Protein AF-A0A087SI44-F1 (afdb_monomer)

InterPro domains:
  IPR024145 Histone deacetylase complex subunit SAP30/SAP30-like [PTHR13286] (13-136)
  IPR025718 Histone deacetylase complex subunit SAP30, Sin3 binding domain [PF13867] (80-133)
  IPR038291 SAP30, C-terminal domain superfamily [G3DSA:6.10.160.20] (57-138)

Solvent-accessible surface area (backbone atoms only — not comparable to full-atom values): 10135 Å² total; per-residue (Å²): 140,82,87,77,88,85,90,80,82,86,87,75,88,82,88,82,82,88,79,84,86,79,90,79,89,82,85,84,88,82,82,86,82,88,85,79,92,75,90,76,83,80,85,81,82,75,86,79,79,86,80,88,79,85,87,79,84,86,75,81,78,77,77,75,77,73,78,69,71,78,69,78,86,77,87,69,61,83,80,53,54,63,65,58,52,50,49,50,38,67,76,67,63,58,79,94,68,59,98,84,61,53,65,67,61,48,42,53,55,50,50,56,52,57,72,70,56,83,77,64,65,67,64,50,52,52,55,48,51,56,51,56,58,55,57,76,76,109

Sequence (138 aa):
MPGSDASNEDVLALLPKHTDFSEEEEEEEAAPSQAASHYSHLPQHQPRVPLPLPHTEGASPQRRSSSRTAAIPRINLNKLDINALRRYRTLHGLPGIGPHTSKDQLVVAVAEHLSAQTMDEMAVLEKFRERAKRYKAL

Radius of gyration: 37.44 Å; Cα contacts (8 Å, |Δi|>4): 22; chains: 1; bounding box: 56×114×76 Å

Foldseek 3Di:
DYDDDDDDDDDDDDDDDDDDDDDDDDDDDDDDDDDDDDDDDDDDDDDDDDDDDDDDDDDDPPPPPPPCPVPDDDDDCLPDDQVVLVVVCVVVVQPDADPPHDSVRSSVSVVVCVVPDDDDPVVVVVVVVVVVVVVVVD

pLDDT: mean 71.11, std 20.58, range [32.72, 97.56]

Secondary structure (DSSP, 8-state):
------------------------------------------------PPPPPP----------------PPPPP-GGGS-HHHHHHHHHHHT-TT--TT--HHHHHHHHHHHHHH----HHHHHHHHHHHHHHHTT-

Structure (mmCIF, N/CA/C/O backbone):
data_AF-A0A087SI44-F1
#
_entry.id   AF-A0A087SI44-F1
#
loop_
_atom_site.group_PDB
_atom_site.id
_atom_site.type_symbol
_atom_site.label_atom_id
_atom_site.label_alt_id
_atom_site.label_comp_id
_atom_site.label_asym_id
_atom_site.label_entity_id
_atom_site.label_seq_id
_atom_site.pdbx_PDB_ins_code
_atom_site.Cartn_x
_atom_site.Cartn_y
_atom_site.Cartn_z
_atom_site.occupancy
_atom_site.B_iso_or_equiv
_atom_site.auth_seq_id
_atom_site.auth_comp_id
_atom_site.auth_asym_id
_atom_site.auth_atom_id
_atom_site.pdbx_PDB_model_num
ATOM 1 N N . MET A 1 1 ? -15.228 -64.974 18.852 1.00 32.72 1 MET A N 1
ATOM 2 C CA . MET A 1 1 ? -14.374 -65.954 19.559 1.00 32.72 1 MET A CA 1
ATOM 3 C C . MET A 1 1 ? -13.066 -66.055 18.781 1.00 32.72 1 MET A C 1
ATOM 5 O O . MET A 1 1 ? -13.150 -65.999 17.563 1.00 32.72 1 MET A O 1
ATOM 9 N N . PRO A 1 2 ? -11.904 -66.210 19.425 1.00 50.53 2 PRO A N 1
ATOM 10 C CA . PRO A 1 2 ? -11.188 -65.180 20.194 1.00 50.53 2 PRO A CA 1
ATOM 11 C C . PRO A 1 2 ? -9.669 -65.185 19.871 1.00 50.53 2 PRO A C 1
ATOM 13 O O . PRO A 1 2 ? -9.211 -66.008 19.086 1.00 50.53 2 PRO A O 1
ATOM 16 N N . GLY A 1 3 ? -8.897 -64.332 20.550 1.00 41.44 3 GLY A N 1
ATOM 17 C CA . GLY A 1 3 ? -7.459 -64.544 20.788 1.00 41.44 3 GLY A CA 1
ATOM 18 C C . GLY A 1 3 ? -6.536 -63.829 19.799 1.00 41.44 3 GLY A C 1
ATOM 19 O O . GLY A 1 3 ? -6.821 -63.785 18.609 1.00 41.44 3 GLY A O 1
ATOM 20 N N . SER A 1 4 ? -5.424 -63.221 20.195 1.00 55.34 4 SER A N 1
ATOM 21 C CA . SER A 1 4 ? -4.688 -63.173 21.472 1.00 55.34 4 SER A CA 1
ATOM 22 C C . SER A 1 4 ? -3.768 -61.942 21.342 1.00 55.34 4 SER A C 1
ATOM 24 O O . SER A 1 4 ? -3.308 -61.661 20.239 1.00 55.34 4 SER A O 1
ATOM 26 N N . ASP A 1 5 ? -3.645 -61.029 22.302 1.00 46.72 5 ASP A N 1
ATOM 27 C CA . ASP A 1 5 ? -2.987 -61.149 23.614 1.00 46.72 5 ASP A CA 1
ATOM 28 C C . ASP A 1 5 ? -1.524 -61.644 23.553 1.00 46.72 5 ASP A C 1
ATOM 30 O O . ASP A 1 5 ? -1.197 -62.551 22.790 1.00 46.72 5 ASP A O 1
ATOM 34 N N . ALA A 1 6 ? -0.715 -61.056 24.437 1.00 50.59 6 ALA A N 1
ATOM 35 C CA . ALA A 1 6 ? 0.720 -61.160 24.703 1.00 50.59 6 ALA A CA 1
ATOM 36 C C . ALA A 1 6 ? 1.610 -60.185 23.899 1.00 50.59 6 ALA A C 1
ATOM 38 O O . ALA A 1 6 ? 1.818 -60.350 22.702 1.00 50.59 6 ALA A O 1
ATOM 39 N N . SER A 1 7 ? 2.036 -59.050 24.464 1.00 50.88 7 SER A N 1
ATOM 40 C CA . SER A 1 7 ? 2.995 -58.852 25.579 1.00 50.88 7 SER A CA 1
ATOM 41 C C . SER A 1 7 ? 4.453 -58.782 25.116 1.00 50.88 7 SER A C 1
ATOM 43 O O . SER A 1 7 ? 5.040 -59.777 24.706 1.00 50.88 7 SER A O 1
ATOM 45 N N . ASN A 1 8 ? 5.011 -57.576 25.225 1.00 45.09 8 ASN A N 1
ATOM 46 C CA . ASN A 1 8 ? 6.319 -57.257 25.811 1.00 45.09 8 ASN A CA 1
ATOM 47 C C . ASN A 1 8 ? 6.333 -55.719 25.929 1.00 45.09 8 ASN A C 1
ATOM 49 O O . ASN A 1 8 ? 6.369 -55.030 24.914 1.00 45.09 8 ASN A O 1
ATOM 53 N N . GLU A 1 9 ? 5.985 -55.118 27.067 1.00 46.78 9 GLU A N 1
ATOM 54 C CA . GLU A 1 9 ? 6.741 -55.064 28.332 1.00 46.78 9 GLU A CA 1
ATOM 55 C C . GLU A 1 9 ? 8.197 -54.617 28.115 1.00 46.78 9 GLU A C 1
ATOM 57 O O . GLU A 1 9 ? 8.996 -55.291 27.468 1.00 46.78 9 GLU A O 1
ATOM 62 N N . ASP A 1 10 ? 8.491 -53.472 28.729 1.00 42.31 10 ASP A N 1
ATOM 63 C CA . ASP A 1 10 ? 9.792 -53.061 29.242 1.00 42.31 10 ASP A CA 1
ATOM 64 C C . ASP A 1 10 ? 10.899 -52.593 28.286 1.00 42.31 10 ASP A C 1
ATOM 66 O O . ASP A 1 10 ? 11.817 -53.323 27.919 1.00 42.31 10 ASP A O 1
ATOM 70 N N . VAL A 1 11 ? 10.940 -51.268 28.088 1.00 51.06 11 VAL A N 1
ATOM 71 C CA . VAL A 1 11 ? 12.136 -50.534 28.532 1.00 51.06 11 VAL A CA 1
ATOM 72 C C . VAL A 1 11 ? 11.697 -49.356 29.402 1.00 51.06 11 VAL A C 1
ATOM 74 O O . VAL A 1 11 ? 11.299 -48.292 28.927 1.00 51.06 11 VAL A O 1
ATOM 77 N N . LEU A 1 12 ? 11.704 -49.623 30.703 1.00 45.38 12 LEU A N 1
ATOM 78 C CA . LEU A 1 12 ? 11.509 -48.702 31.809 1.00 45.38 12 LEU A CA 1
ATOM 79 C C . LEU A 1 12 ? 12.438 -47.469 31.761 1.00 45.38 12 LEU A C 1
ATOM 81 O O . LEU A 1 12 ? 13.627 -47.589 31.473 1.00 45.38 12 LEU A O 1
ATOM 85 N N . ALA A 1 13 ? 11.887 -46.358 32.270 1.00 48.06 13 ALA A N 1
ATOM 86 C CA . ALA A 1 13 ? 12.563 -45.326 33.072 1.00 48.06 13 ALA A CA 1
ATOM 87 C C . ALA A 1 13 ? 13.494 -44.345 32.309 1.00 48.06 13 ALA A C 1
ATOM 89 O O . ALA A 1 13 ? 14.213 -44.707 31.397 1.00 48.06 13 ALA A O 1
ATOM 90 N N . LEU A 1 14 ? 13.560 -43.043 32.579 1.00 44.66 14 LEU A N 1
ATOM 91 C CA . LEU A 1 14 ? 13.236 -42.239 33.748 1.00 44.66 14 LEU A CA 1
ATOM 92 C C . LEU A 1 14 ? 12.790 -40.843 33.275 1.00 44.66 14 LEU A C 1
ATOM 94 O O . LEU A 1 14 ? 13.504 -40.173 32.533 1.00 44.66 14 LEU A O 1
ATOM 98 N N . LEU A 1 15 ? 11.673 -40.365 33.812 1.00 49.94 15 LEU A N 1
ATOM 99 C CA . LEU A 1 15 ? 11.454 -38.943 34.080 1.00 49.94 15 LEU A CA 1
ATOM 100 C C . LEU A 1 15 ? 11.828 -38.727 35.553 1.00 49.94 15 LEU A C 1
ATOM 102 O O . LEU A 1 15 ? 11.372 -39.496 36.404 1.00 49.94 15 LEU A O 1
ATOM 106 N N . PRO A 1 16 ? 12.634 -37.709 35.878 1.00 52.88 16 PRO A N 1
ATOM 107 C CA . PRO A 1 16 ? 12.151 -36.705 36.827 1.00 52.88 16 PRO A CA 1
ATOM 108 C C . PRO A 1 16 ? 12.528 -35.280 36.381 1.00 52.88 16 PRO A C 1
ATOM 110 O O . PRO A 1 16 ? 13.615 -35.045 35.875 1.00 52.88 16 PRO A O 1
ATOM 113 N N . LYS A 1 17 ? 11.576 -34.347 36.330 1.00 45.47 17 LYS A N 1
ATOM 114 C CA . LYS A 1 17 ? 11.003 -33.537 37.428 1.00 45.47 17 LYS A CA 1
ATOM 115 C C . LYS A 1 17 ? 11.801 -32.251 37.684 1.00 45.47 17 LYS A C 1
ATOM 117 O O . LYS A 1 17 ? 12.957 -32.306 38.059 1.00 45.47 17 LYS A O 1
ATOM 122 N N . HIS A 1 18 ? 11.080 -31.143 37.497 1.00 50.47 18 HIS A N 1
ATOM 123 C CA . HIS A 1 18 ? 11.103 -29.890 38.257 1.00 50.47 18 HIS A CA 1
ATOM 124 C C . HIS A 1 18 ? 12.441 -29.345 38.770 1.00 50.47 18 HIS A C 1
ATOM 126 O O . HIS A 1 18 ? 13.025 -29.886 39.699 1.00 50.47 18 HIS A O 1
ATOM 132 N N . THR A 1 19 ? 12.765 -28.151 38.283 1.00 46.47 19 THR A N 1
ATOM 133 C CA . THR A 1 19 ? 13.479 -27.090 39.011 1.00 46.47 19 THR A CA 1
ATOM 134 C C . THR A 1 19 ? 12.843 -25.786 38.509 1.00 46.47 19 THR A C 1
ATOM 136 O O . THR A 1 19 ? 13.056 -25.402 37.362 1.00 46.47 19 THR A O 1
ATOM 139 N N . ASP A 1 20 ? 11.793 -25.247 39.126 1.00 40.81 20 ASP A N 1
ATOM 140 C CA . ASP A 1 20 ? 11.837 -24.444 40.356 1.00 40.81 20 ASP A CA 1
ATOM 141 C C . ASP A 1 20 ? 13.197 -23.778 40.595 1.00 40.81 20 ASP A C 1
ATOM 143 O O . ASP A 1 20 ? 14.194 -24.450 40.849 1.00 40.81 20 ASP A O 1
ATOM 147 N N . PHE A 1 21 ? 13.230 -22.459 40.439 1.00 36.44 21 PHE A N 1
ATOM 148 C CA . PHE A 1 21 ? 14.357 -21.613 40.809 1.00 36.44 21 PHE A CA 1
ATOM 149 C C . PHE A 1 21 ? 13.781 -20.548 41.741 1.00 36.44 21 PHE A C 1
ATOM 151 O O . PHE A 1 21 ? 13.336 -19.489 41.295 1.00 36.44 21 PHE A O 1
ATOM 158 N N . SER A 1 22 ? 13.695 -20.922 43.017 1.00 42.28 22 SER A N 1
ATOM 159 C CA . SER A 1 22 ? 13.425 -20.033 44.144 1.00 42.28 22 SER A CA 1
ATOM 160 C C . SER A 1 22 ? 14.689 -19.266 44.528 1.00 42.28 22 SER A C 1
ATOM 162 O O . SER A 1 22 ? 15.799 -19.790 44.449 1.00 42.28 22 SER A O 1
ATOM 164 N N . GLU A 1 23 ? 14.464 -18.015 44.923 1.00 48.16 23 GLU A N 1
ATOM 165 C CA . GLU A 1 23 ? 15.390 -17.091 45.580 1.00 48.16 23 GLU A CA 1
ATOM 166 C C . GLU A 1 23 ? 15.976 -17.692 46.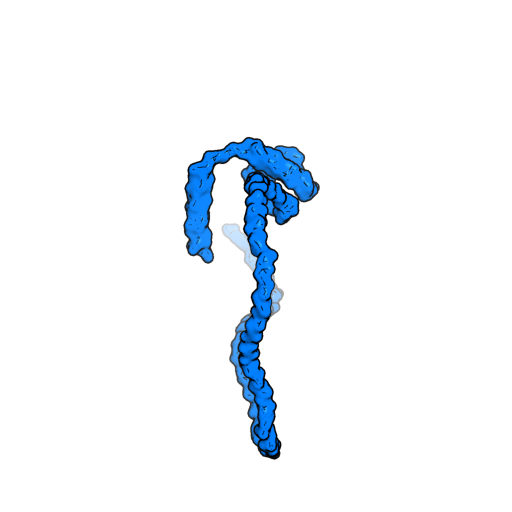854 1.00 48.16 23 GLU A C 1
ATOM 168 O O . GLU A 1 23 ? 15.200 -18.186 47.666 1.00 48.16 23 GLU A O 1
ATOM 173 N N . GLU A 1 24 ? 17.285 -17.538 47.073 1.00 49.72 24 GLU A N 1
ATOM 174 C CA . GLU A 1 24 ? 17.882 -17.548 48.414 1.00 49.72 24 GLU A CA 1
ATOM 175 C C . GLU A 1 24 ? 18.999 -16.489 48.475 1.00 49.72 24 GLU A C 1
ATOM 177 O O . GLU A 1 24 ? 19.955 -16.500 47.695 1.00 49.72 24 GLU A O 1
ATOM 182 N N . GLU A 1 25 ? 18.783 -15.512 49.358 1.00 52.00 25 GLU A N 1
ATOM 183 C CA . GLU A 1 25 ? 19.753 -14.545 49.863 1.00 52.00 25 GLU A CA 1
ATOM 184 C C . GLU A 1 25 ? 20.798 -15.284 50.703 1.00 52.00 25 GLU A C 1
ATOM 186 O O . GLU A 1 25 ? 20.422 -16.135 51.502 1.00 52.00 25 GLU A O 1
ATOM 191 N N . GLU A 1 26 ? 22.075 -14.912 50.616 1.00 52.22 26 GLU A N 1
ATOM 192 C CA . GLU A 1 26 ? 22.987 -15.133 51.738 1.00 52.22 26 GLU A CA 1
ATOM 193 C C . GLU A 1 26 ? 23.935 -13.946 51.919 1.00 52.22 26 GLU A C 1
ATOM 195 O O . GLU A 1 26 ? 24.576 -13.439 50.995 1.00 52.22 26 GLU A O 1
ATOM 200 N N . GLU A 1 27 ? 23.921 -13.494 53.165 1.00 49.12 27 GLU A N 1
ATOM 201 C CA . GLU A 1 27 ? 24.689 -12.438 53.789 1.00 49.12 27 GLU A CA 1
ATOM 202 C C . GLU A 1 27 ? 26.178 -12.805 53.827 1.00 49.12 27 GLU A C 1
ATOM 204 O O . GLU A 1 27 ? 26.546 -13.884 54.286 1.00 49.12 27 GLU A O 1
ATOM 209 N N . GLU A 1 28 ? 27.055 -11.873 53.451 1.00 47.97 28 GLU A N 1
ATOM 210 C CA . GLU A 1 28 ? 28.434 -11.893 53.941 1.00 47.97 28 GLU A CA 1
ATOM 211 C C . GLU A 1 28 ? 28.632 -10.703 54.884 1.00 47.97 28 GLU A C 1
ATOM 213 O O . GLU A 1 28 ? 28.834 -9.551 54.494 1.00 47.97 28 GLU A O 1
ATOM 218 N N . GLU A 1 29 ? 28.486 -11.031 56.163 1.00 49.59 29 GLU A N 1
ATOM 219 C CA . GLU A 1 29 ? 28.856 -10.256 57.338 1.00 49.59 29 GLU A CA 1
ATOM 220 C C . GLU A 1 29 ? 30.386 -10.099 57.379 1.00 49.59 29 GLU A C 1
ATOM 222 O O . GLU A 1 29 ? 31.122 -11.079 57.488 1.00 49.59 29 GLU A O 1
ATOM 227 N N . ALA A 1 30 ? 30.877 -8.861 57.302 1.00 40.88 30 ALA A N 1
ATOM 228 C CA . ALA A 1 30 ? 32.221 -8.519 57.757 1.00 40.88 30 ALA A CA 1
ATOM 229 C C . ALA A 1 30 ? 32.291 -7.043 58.178 1.00 40.88 30 ALA A C 1
ATOM 231 O O . ALA A 1 30 ? 32.728 -6.161 57.435 1.00 40.88 30 ALA A O 1
ATOM 232 N N . ALA A 1 31 ? 31.900 -6.773 59.420 1.00 47.09 31 ALA A N 1
ATOM 233 C CA . ALA A 1 31 ? 32.432 -5.660 60.205 1.00 47.09 31 ALA A CA 1
ATOM 234 C C . ALA A 1 31 ? 33.140 -6.240 61.453 1.00 47.09 31 ALA A C 1
ATOM 236 O O . ALA A 1 31 ? 32.881 -7.391 61.794 1.00 47.09 31 ALA A O 1
ATOM 237 N N . PRO A 1 32 ? 33.988 -5.504 62.206 1.00 47.09 32 PRO A N 1
ATOM 238 C CA . PRO A 1 32 ? 34.421 -4.114 62.051 1.00 47.09 32 PRO A CA 1
ATOM 239 C C . PRO A 1 32 ? 35.959 -3.942 62.162 1.00 47.09 32 PRO A C 1
ATOM 241 O O . PRO A 1 32 ? 36.682 -4.838 62.582 1.00 47.09 32 PRO A O 1
ATOM 244 N N . SER A 1 33 ? 36.477 -2.745 61.865 1.00 43.97 33 SER A N 1
ATOM 245 C CA . SER A 1 33 ? 37.200 -1.907 62.848 1.00 43.97 33 SER A CA 1
ATOM 246 C C . SER A 1 33 ? 38.090 -0.858 62.161 1.00 43.97 33 SER A C 1
ATOM 248 O O . SER A 1 33 ? 39.162 -1.153 61.649 1.00 43.97 33 SER A O 1
ATOM 250 N N . GLN A 1 34 ? 37.606 0.386 62.210 1.00 44.47 34 GLN A N 1
ATOM 251 C CA . GLN A 1 34 ? 38.346 1.600 62.582 1.00 44.47 34 GLN A CA 1
ATOM 252 C C . GLN A 1 34 ? 39.674 1.914 61.867 1.00 44.47 34 GLN A C 1
ATOM 254 O O . GLN A 1 34 ? 40.711 1.350 62.192 1.00 44.47 34 GLN A O 1
ATOM 259 N N . ALA A 1 35 ? 39.682 2.997 61.081 1.00 40.09 35 ALA A N 1
ATOM 260 C CA . ALA A 1 35 ? 40.378 4.228 61.481 1.00 40.09 35 ALA A CA 1
ATOM 261 C C . ALA A 1 35 ? 40.207 5.367 60.457 1.00 40.09 35 ALA A C 1
ATOM 263 O O . ALA A 1 35 ? 40.199 5.154 59.250 1.00 40.09 35 ALA A O 1
ATOM 264 N N . ALA A 1 36 ? 40.192 6.583 61.005 1.00 42.53 36 ALA A N 1
ATOM 265 C CA . ALA A 1 36 ? 40.527 7.857 60.370 1.00 42.53 36 ALA A CA 1
ATOM 266 C C . ALA A 1 36 ? 39.479 8.525 59.459 1.00 42.53 36 ALA A C 1
ATOM 268 O O . ALA A 1 36 ? 39.513 8.486 58.232 1.00 42.53 36 ALA A O 1
ATOM 269 N N . SER A 1 37 ? 38.616 9.283 60.136 1.00 54.50 37 SER A N 1
ATOM 270 C CA . SER A 1 37 ? 38.129 10.606 59.747 1.00 54.50 37 SER A CA 1
ATOM 271 C C . SER A 1 37 ? 38.966 11.321 58.682 1.00 54.50 37 SER A C 1
ATOM 273 O O . SER A 1 37 ? 40.041 11.828 58.9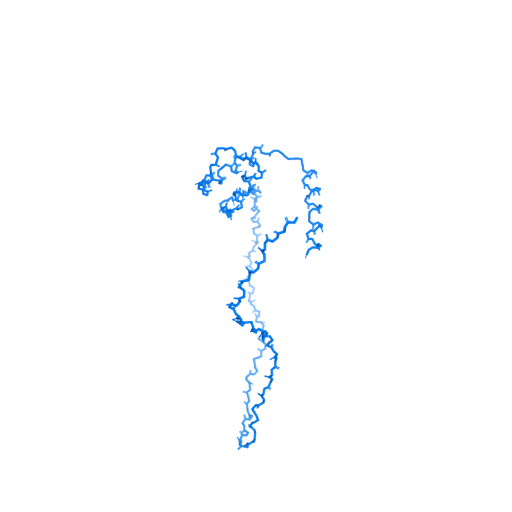82 1.00 54.50 37 SER A O 1
ATOM 275 N N . HIS A 1 38 ? 38.395 11.511 57.497 1.00 54.94 38 HIS A N 1
ATOM 276 C CA . HIS A 1 38 ? 38.746 12.627 56.620 1.00 54.94 38 HIS A CA 1
ATOM 277 C C . HIS A 1 38 ? 37.478 13.162 55.949 1.00 54.94 38 HIS A C 1
ATOM 279 O O . HIS A 1 38 ? 37.261 13.032 54.749 1.00 54.94 38 HIS A O 1
ATOM 285 N N . TYR A 1 39 ? 36.622 13.803 56.749 1.00 46.22 39 TYR A N 1
ATOM 286 C CA . TYR A 1 39 ? 35.727 14.809 56.191 1.00 46.22 39 TYR A CA 1
ATOM 287 C C . TYR A 1 39 ? 36.589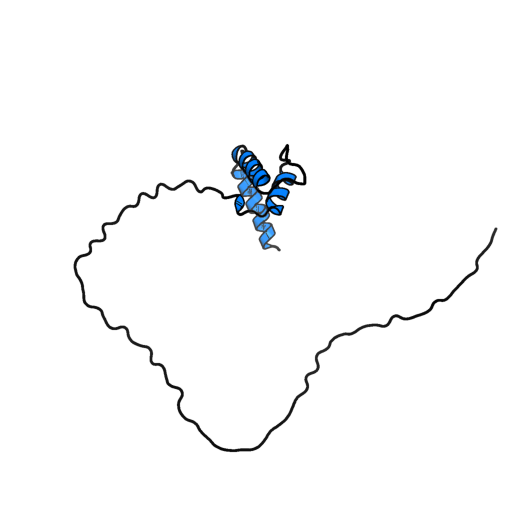 15.932 55.648 1.00 46.22 39 TYR A C 1
ATOM 289 O O . TYR A 1 39 ? 37.264 16.600 56.427 1.00 46.22 39 TYR A O 1
ATOM 297 N N . SER A 1 40 ? 36.532 16.160 54.342 1.00 51.38 40 SER A N 1
ATOM 298 C CA . SER A 1 40 ? 36.572 17.501 53.774 1.00 51.38 40 SER A CA 1
ATOM 299 C C . SER A 1 40 ? 36.019 17.476 52.341 1.00 51.38 40 SER A C 1
ATOM 301 O O . SER A 1 40 ? 36.333 16.589 51.548 1.00 51.38 40 SER A O 1
ATOM 303 N N . HIS A 1 41 ? 35.233 18.513 52.040 1.00 56.66 41 HIS A N 1
ATOM 304 C CA . HIS A 1 41 ? 35.016 19.211 50.761 1.00 56.66 41 HIS A CA 1
ATOM 305 C C . HIS A 1 41 ? 34.603 18.440 49.484 1.00 56.66 41 HIS A C 1
ATOM 307 O O . HIS A 1 41 ? 35.439 18.064 48.667 1.00 56.66 41 HIS A O 1
ATOM 313 N N . LEU A 1 42 ? 33.287 18.404 49.217 1.00 61.19 42 LEU A N 1
ATOM 314 C CA . LEU A 1 42 ? 32.756 18.457 47.845 1.00 61.19 42 LEU A CA 1
ATOM 315 C C . LEU A 1 42 ? 32.847 19.911 47.331 1.00 61.19 42 LEU A C 1
ATOM 317 O O . LEU A 1 42 ? 32.431 20.821 48.057 1.00 61.19 42 LEU A O 1
ATOM 321 N N . PRO A 1 43 ? 33.305 20.172 46.093 1.00 53.06 43 PRO A N 1
ATOM 322 C CA . PRO A 1 43 ? 33.198 21.494 45.488 1.00 53.06 43 PRO A CA 1
ATOM 323 C C . PRO A 1 43 ? 31.730 21.795 45.151 1.00 53.06 43 PRO A C 1
ATOM 325 O O . PRO A 1 43 ? 31.135 21.178 44.268 1.00 53.06 43 PRO A O 1
ATOM 328 N N . GLN A 1 44 ? 31.138 22.763 45.852 1.00 56.66 44 GLN A N 1
ATOM 329 C CA . GLN A 1 44 ? 29.857 23.355 45.472 1.00 56.66 44 GLN A CA 1
ATOM 330 C C . GLN A 1 44 ? 30.013 24.108 44.142 1.00 56.66 44 GLN A C 1
ATOM 332 O O . GLN A 1 44 ? 30.602 25.188 44.093 1.00 56.66 44 GLN A O 1
ATOM 337 N N . HIS A 1 45 ? 29.461 23.567 43.056 1.00 53.53 45 HIS A N 1
ATOM 338 C CA . HIS A 1 45 ? 29.271 24.324 41.821 1.00 53.53 45 HIS A CA 1
ATOM 339 C C . HIS A 1 45 ? 28.130 25.332 42.013 1.00 53.53 45 HIS A C 1
ATOM 341 O O . HIS A 1 45 ? 26.963 24.958 42.114 1.00 53.53 45 HIS A O 1
ATOM 347 N N . GLN A 1 46 ? 28.473 26.620 42.077 1.00 66.25 46 GLN A N 1
ATOM 348 C CA . GLN A 1 46 ? 27.502 27.714 42.087 1.00 66.25 46 GLN A CA 1
ATOM 349 C C . GLN A 1 46 ? 26.777 27.841 40.730 1.00 66.25 46 GLN A C 1
ATOM 351 O O . GLN A 1 46 ? 27.405 27.664 39.681 1.00 66.25 46 GLN A O 1
ATOM 356 N N . PRO A 1 47 ? 25.485 28.223 40.715 1.00 51.31 47 PRO A N 1
ATOM 357 C CA . PRO A 1 47 ? 24.783 28.588 39.491 1.00 51.31 47 PRO A CA 1
ATOM 358 C C . PRO A 1 47 ? 25.327 29.918 38.950 1.00 51.31 47 PRO A C 1
ATOM 360 O O . PRO A 1 47 ? 25.279 30.956 39.609 1.00 51.31 47 PRO A O 1
ATOM 363 N N . ARG A 1 48 ? 25.864 29.892 37.729 1.00 61.75 48 ARG A N 1
ATOM 364 C CA . ARG A 1 48 ? 26.424 31.067 37.053 1.00 61.75 48 ARG A CA 1
ATOM 365 C C . ARG A 1 48 ? 25.286 31.966 36.549 1.00 61.75 48 ARG A C 1
ATOM 367 O O . ARG A 1 48 ? 24.523 31.564 35.676 1.00 61.75 48 ARG A O 1
ATOM 374 N N . VAL A 1 49 ? 25.185 33.183 37.079 1.00 69.69 49 VAL A N 1
ATOM 375 C CA . VAL A 1 49 ? 24.299 34.245 36.563 1.00 69.69 49 VAL A CA 1
ATOM 376 C C . VAL A 1 49 ? 24.725 34.674 35.142 1.00 69.69 49 VAL A C 1
ATOM 378 O O . VAL A 1 49 ? 25.924 34.865 34.919 1.00 69.69 49 VAL A O 1
ATOM 381 N N . PRO A 1 50 ? 23.799 34.840 34.172 1.00 60.25 50 PRO A N 1
ATOM 382 C CA . PRO A 1 50 ? 24.136 35.334 32.834 1.00 60.25 50 PRO A CA 1
ATOM 383 C C . PRO A 1 50 ? 24.501 36.828 32.833 1.00 60.25 50 PRO A C 1
ATOM 385 O O . PRO A 1 50 ? 23.768 37.660 33.362 1.00 60.25 50 PRO A O 1
ATOM 388 N N . LEU A 1 51 ? 25.627 37.163 32.200 1.00 74.19 51 LEU A N 1
ATOM 389 C CA . LEU A 1 51 ? 26.091 38.534 31.960 1.00 74.19 51 LEU A CA 1
ATOM 390 C C . LEU A 1 51 ? 25.299 39.177 30.791 1.00 74.19 51 LEU A C 1
ATOM 392 O O . LEU A 1 51 ? 25.109 38.497 29.780 1.00 74.19 51 LEU A O 1
ATOM 396 N N . PRO A 1 52 ? 24.865 40.455 30.854 1.00 53.81 52 PRO A N 1
ATOM 397 C CA . PRO A 1 52 ? 24.175 41.115 29.740 1.00 53.81 52 PRO A CA 1
ATOM 398 C C . PRO A 1 52 ? 25.150 41.468 28.604 1.00 53.81 52 PRO A C 1
ATOM 400 O O . PRO A 1 52 ? 26.196 42.068 28.854 1.00 53.81 52 PRO A O 1
ATOM 403 N N . LEU A 1 53 ? 24.807 41.126 27.357 1.00 73.00 53 LEU A N 1
ATOM 404 C CA . LEU A 1 53 ? 25.564 41.536 26.166 1.00 73.00 53 LEU A CA 1
ATOM 405 C C . LEU A 1 53 ? 25.154 42.946 25.687 1.00 73.00 53 LEU A C 1
ATOM 407 O O . LEU A 1 53 ? 23.990 43.324 25.839 1.00 73.00 53 LEU A O 1
ATOM 411 N N . PRO A 1 54 ? 26.083 43.718 25.087 1.00 57.44 54 PRO A N 1
ATOM 412 C CA . PRO A 1 54 ? 25.811 45.056 24.576 1.00 57.44 54 PRO A CA 1
ATOM 413 C C . PRO A 1 54 ? 24.897 45.036 23.342 1.00 57.44 54 PRO A C 1
ATOM 415 O O . PRO A 1 54 ? 24.960 44.155 22.487 1.00 57.44 54 PRO A O 1
ATOM 418 N N . HIS A 1 55 ? 24.053 46.057 23.285 1.00 54.47 55 HIS A N 1
ATOM 419 C CA . HIS A 1 55 ? 23.080 46.394 22.255 1.00 54.47 55 HIS A CA 1
ATOM 420 C C . HIS A 1 55 ? 23.778 46.736 20.930 1.00 54.47 55 HIS A C 1
ATOM 422 O O . HIS A 1 55 ? 24.474 47.744 20.833 1.00 54.47 55 HIS A O 1
ATOM 428 N N . THR A 1 56 ? 23.563 45.923 19.895 1.00 57.94 56 THR A N 1
ATOM 429 C CA . THR A 1 56 ? 23.796 46.331 18.506 1.00 57.94 56 THR A CA 1
ATOM 430 C C . THR A 1 56 ? 22.447 46.647 17.870 1.00 57.94 56 THR A C 1
ATOM 432 O O . THR A 1 56 ? 21.613 45.776 17.620 1.00 57.94 56 THR A O 1
ATOM 435 N N . GLU A 1 57 ? 22.200 47.938 17.676 1.00 55.28 57 GLU A N 1
ATOM 436 C CA . GLU A 1 57 ? 21.065 48.432 16.909 1.00 55.28 57 GLU A CA 1
ATOM 437 C C . GLU A 1 57 ? 21.265 48.116 15.420 1.00 55.28 57 GLU A C 1
ATOM 439 O O . GLU A 1 57 ? 22.370 48.229 14.891 1.00 55.28 57 GLU A O 1
ATOM 444 N N . GLY A 1 58 ? 20.180 47.747 14.735 1.00 55.75 58 GLY A N 1
ATOM 445 C CA . GLY A 1 58 ? 20.142 47.712 13.272 1.00 55.75 58 GLY A CA 1
ATOM 446 C C . GLY A 1 58 ? 20.181 46.323 12.637 1.00 55.75 58 GLY A C 1
ATOM 447 O O . GLY A 1 58 ? 21.055 46.025 11.831 1.00 55.75 58 GLY A O 1
ATOM 448 N N . ALA A 1 59 ? 19.179 45.491 12.908 1.00 57.94 59 ALA A N 1
ATOM 449 C CA . ALA A 1 59 ? 18.816 44.414 11.991 1.00 57.94 59 ALA A CA 1
ATOM 450 C C . ALA A 1 59 ? 17.293 44.307 11.935 1.00 57.94 59 ALA A C 1
ATOM 452 O O . ALA A 1 59 ? 16.667 43.585 12.709 1.00 57.94 59 ALA A O 1
ATOM 453 N N . SER A 1 60 ? 16.677 45.065 11.030 1.00 62.53 60 SER A N 1
ATOM 454 C CA . SER A 1 60 ? 15.289 44.843 10.642 1.00 62.53 60 SER A CA 1
ATOM 455 C C . SER A 1 60 ? 15.181 43.417 10.085 1.00 62.53 60 SER A C 1
ATOM 457 O O . SER A 1 60 ? 15.843 43.097 9.094 1.00 62.53 60 SER A O 1
ATOM 459 N N . PRO A 1 61 ? 14.378 42.517 10.687 1.00 59.31 61 PRO A N 1
ATOM 460 C CA . PRO A 1 61 ? 14.167 41.210 10.103 1.00 59.31 61 PRO A CA 1
ATOM 461 C C . PRO A 1 61 ? 13.302 41.426 8.866 1.00 59.31 61 PRO A C 1
ATOM 463 O O . PRO A 1 61 ? 12.076 41.514 8.948 1.00 59.31 61 PRO A O 1
ATOM 466 N N . GLN A 1 62 ? 13.941 41.526 7.699 1.00 62.31 62 GLN A N 1
ATOM 467 C CA . GLN A 1 62 ? 13.259 41.341 6.432 1.00 62.31 62 GLN A CA 1
ATOM 468 C C . GLN A 1 62 ? 12.664 39.941 6.486 1.00 62.31 62 GLN A C 1
ATOM 470 O O . GLN A 1 62 ? 13.357 38.942 6.280 1.00 62.31 62 GLN A O 1
ATOM 475 N N . ARG A 1 63 ? 11.377 39.873 6.848 1.00 62.41 63 ARG A N 1
ATOM 476 C CA . ARG A 1 63 ? 10.566 38.665 6.801 1.00 62.41 63 ARG A CA 1
ATOM 477 C C . ARG A 1 63 ? 10.589 38.219 5.352 1.00 62.41 63 ARG A C 1
ATOM 479 O O . ARG A 1 63 ? 9.775 38.656 4.544 1.00 62.41 63 ARG A O 1
ATOM 486 N N . ARG A 1 64 ? 11.563 37.375 5.010 1.00 60.59 64 ARG A N 1
ATOM 487 C CA . ARG A 1 64 ? 11.554 36.597 3.783 1.00 60.59 64 ARG A CA 1
ATOM 488 C C . ARG A 1 64 ? 10.306 35.746 3.911 1.00 60.59 64 ARG A C 1
ATOM 490 O O . ARG A 1 64 ? 10.309 34.730 4.597 1.00 60.59 64 ARG A O 1
ATOM 497 N N . SER A 1 65 ? 9.215 36.231 3.329 1.00 61.84 65 SER A N 1
ATOM 498 C CA . SER A 1 65 ? 8.044 35.424 3.057 1.00 61.84 65 SER A CA 1
ATOM 499 C C . SER A 1 65 ? 8.506 34.396 2.037 1.00 61.84 65 SER A C 1
ATOM 501 O O . SER A 1 65 ? 8.431 34.599 0.828 1.00 61.84 65 SER A O 1
ATOM 503 N N . SER A 1 66 ? 9.129 33.328 2.532 1.00 63.75 66 SER A N 1
ATOM 504 C CA . SER A 1 66 ? 9.317 32.118 1.770 1.00 63.75 66 SER A CA 1
ATOM 505 C C . SER A 1 66 ? 7.909 31.617 1.511 1.00 63.75 66 SER A C 1
ATOM 507 O O . SER A 1 66 ? 7.267 31.022 2.378 1.00 63.75 66 SER A O 1
ATOM 509 N N . SER A 1 67 ? 7.405 31.941 0.319 1.00 61.31 67 SER A N 1
ATOM 510 C CA . SER A 1 67 ? 6.299 31.229 -0.296 1.00 61.31 67 SER A CA 1
ATOM 511 C C . SER A 1 67 ? 6.718 29.766 -0.329 1.00 61.31 67 SER A C 1
ATOM 513 O O . SER A 1 67 ? 7.408 29.305 -1.236 1.00 61.31 67 SER A O 1
ATOM 515 N N . ARG A 1 68 ? 6.402 29.052 0.752 1.00 63.44 68 ARG A N 1
ATOM 516 C CA . ARG A 1 68 ? 6.392 27.604 0.784 1.00 63.44 68 ARG A CA 1
ATOM 517 C C . ARG A 1 68 ? 5.225 27.253 -0.114 1.00 63.44 68 ARG A C 1
ATOM 519 O O . ARG A 1 68 ? 4.102 27.121 0.364 1.00 63.44 68 ARG A O 1
ATOM 526 N N . THR A 1 69 ? 5.473 27.180 -1.419 1.00 64.88 69 THR A N 1
ATOM 527 C CA . THR A 1 69 ? 4.627 26.375 -2.287 1.00 64.88 69 THR A CA 1
ATOM 528 C C . THR A 1 69 ? 4.541 25.034 -1.576 1.00 64.88 69 THR A C 1
ATOM 530 O O . THR A 1 69 ? 5.561 24.391 -1.325 1.00 64.88 69 THR A O 1
ATOM 533 N N . ALA A 1 70 ? 3.358 24.715 -1.051 1.00 68.06 70 ALA A N 1
ATOM 534 C CA . ALA A 1 70 ? 3.158 23.508 -0.273 1.00 68.06 70 ALA A CA 1
ATOM 535 C C . ALA A 1 70 ? 3.408 22.345 -1.232 1.00 68.06 70 ALA A C 1
ATOM 537 O O . ALA A 1 70 ? 2.545 21.995 -2.033 1.00 68.06 70 ALA A O 1
ATOM 538 N N . ALA A 1 71 ? 4.640 21.836 -1.238 1.00 77.81 71 ALA A N 1
ATOM 539 C CA . ALA A 1 71 ? 5.014 20.727 -2.086 1.00 77.81 71 ALA A CA 1
ATOM 540 C C . ALA A 1 71 ? 4.089 19.571 -1.721 1.00 77.81 71 ALA A C 1
ATOM 542 O O . ALA A 1 71 ? 3.976 19.217 -0.544 1.00 77.81 71 ALA A O 1
ATOM 543 N N . ILE A 1 72 ? 3.409 19.017 -2.725 1.00 80.44 72 ILE A N 1
ATOM 544 C CA . ILE A 1 72 ? 2.562 17.846 -2.529 1.00 80.44 72 ILE A CA 1
ATOM 545 C C . ILE A 1 72 ? 3.454 16.764 -1.904 1.00 80.44 72 ILE A C 1
ATOM 547 O O . ILE A 1 72 ? 4.500 16.436 -2.479 1.00 80.44 72 ILE A O 1
ATOM 551 N N . PRO A 1 73 ? 3.106 16.247 -0.714 1.00 83.50 73 PRO A N 1
ATOM 552 C CA . PRO A 1 73 ? 3.936 15.270 -0.033 1.00 83.50 73 PRO A CA 1
ATOM 553 C C . PRO A 1 73 ? 4.070 14.018 -0.907 1.00 83.50 73 PRO A C 1
ATOM 555 O O . PRO A 1 73 ? 3.080 13.406 -1.301 1.00 83.50 73 PRO A O 1
ATOM 558 N N . ARG A 1 74 ? 5.312 13.640 -1.230 1.00 87.75 74 ARG A N 1
ATOM 559 C CA . ARG A 1 74 ? 5.618 12.436 -2.013 1.00 87.75 74 ARG A CA 1
ATOM 560 C C . ARG A 1 74 ? 5.841 11.256 -1.074 1.00 87.75 74 ARG A C 1
ATOM 562 O O . ARG A 1 74 ? 6.675 11.326 -0.173 1.00 87.75 74 ARG A O 1
ATOM 569 N N . ILE A 1 75 ? 5.131 10.158 -1.309 1.00 90.44 75 ILE A N 1
ATOM 570 C CA . ILE A 1 75 ? 5.298 8.916 -0.549 1.00 90.44 75 ILE A CA 1
ATOM 571 C C . ILE A 1 75 ? 6.517 8.163 -1.094 1.00 90.44 75 ILE A C 1
ATOM 573 O O . ILE A 1 75 ? 6.608 7.900 -2.291 1.00 90.44 75 ILE A O 1
ATOM 577 N N . ASN A 1 76 ? 7.460 7.802 -0.218 1.00 94.31 76 ASN A N 1
ATOM 578 C CA . ASN A 1 76 ? 8.622 6.994 -0.588 1.00 94.31 76 ASN A CA 1
ATOM 579 C C . ASN A 1 76 ? 8.415 5.523 -0.192 1.00 94.31 76 ASN A C 1
ATOM 581 O O . ASN A 1 76 ? 8.635 5.148 0.961 1.00 94.31 76 ASN A O 1
ATOM 585 N N . LEU A 1 77 ? 8.038 4.692 -1.165 1.00 95.06 77 LEU A N 1
ATOM 586 C CA . LEU A 1 77 ? 7.791 3.259 -0.970 1.00 95.06 77 LEU A CA 1
ATOM 587 C C . LEU A 1 77 ? 9.067 2.433 -0.745 1.00 95.06 77 LEU A C 1
ATOM 589 O O . LEU A 1 77 ? 8.988 1.352 -0.168 1.00 95.06 77 LEU A O 1
ATOM 593 N N . ASN A 1 78 ? 10.252 2.942 -1.100 1.00 94.94 78 ASN A N 1
ATOM 594 C CA . ASN A 1 78 ? 11.515 2.229 -0.852 1.00 94.94 78 ASN A CA 1
ATOM 595 C C . ASN A 1 78 ? 11.822 2.071 0.642 1.00 94.94 78 ASN A C 1
ATOM 597 O O . ASN A 1 78 ? 12.574 1.175 1.036 1.00 94.94 78 ASN A O 1
ATOM 601 N N . LYS A 1 79 ? 11.218 2.923 1.481 1.00 95.88 79 LYS A N 1
ATOM 602 C CA . LYS A 1 79 ? 11.307 2.832 2.942 1.00 95.88 79 LYS A CA 1
ATOM 603 C C . LYS A 1 79 ? 10.527 1.649 3.517 1.00 95.88 79 LYS A C 1
ATOM 605 O O . LYS A 1 79 ? 10.702 1.338 4.690 1.00 95.88 79 LYS A O 1
ATOM 610 N N . LEU A 1 80 ? 9.660 1.018 2.729 1.00 95.56 80 LEU A N 1
ATOM 611 C CA . LEU A 1 80 ? 8.876 -0.122 3.170 1.00 95.56 80 LEU A CA 1
ATOM 612 C C . LEU A 1 80 ? 9.712 -1.410 3.096 1.00 95.56 80 LEU A C 1
ATOM 614 O O . LEU A 1 80 ? 10.487 -1.615 2.157 1.00 95.56 80 LEU A O 1
ATOM 618 N N . ASP A 1 81 ? 9.562 -2.277 4.099 1.00 95.31 81 ASP A N 1
ATOM 619 C CA . ASP A 1 81 ? 10.191 -3.598 4.092 1.00 95.31 81 ASP A CA 1
ATOM 620 C C . ASP A 1 81 ? 9.612 -4.484 2.973 1.00 95.31 81 ASP A C 1
ATOM 622 O O . ASP A 1 81 ? 8.431 -4.381 2.619 1.00 95.31 81 ASP A O 1
ATOM 626 N N . ILE A 1 82 ? 10.429 -5.399 2.443 1.00 94.44 82 ILE A N 1
ATOM 627 C CA . ILE A 1 82 ? 10.025 -6.311 1.368 1.00 94.44 82 ILE A CA 1
ATOM 628 C C . ILE A 1 82 ? 8.826 -7.176 1.778 1.00 94.44 82 ILE A C 1
ATOM 630 O O . ILE A 1 82 ? 7.956 -7.450 0.951 1.00 94.44 82 ILE A O 1
ATOM 634 N N . ASN A 1 83 ? 8.711 -7.547 3.057 1.00 94.62 83 ASN A N 1
ATOM 635 C CA . ASN A 1 83 ? 7.574 -8.329 3.538 1.00 94.62 83 ASN A CA 1
ATOM 636 C C . ASN A 1 83 ? 6.280 -7.517 3.533 1.00 94.62 83 ASN A C 1
ATOM 638 O O . ASN A 1 83 ? 5.223 -8.043 3.195 1.00 94.62 83 ASN A O 1
ATOM 642 N N . ALA A 1 84 ? 6.345 -6.228 3.867 1.00 96.00 84 ALA A N 1
ATOM 643 C CA . ALA A 1 84 ? 5.179 -5.357 3.815 1.00 96.00 84 ALA A CA 1
ATOM 644 C C . ALA A 1 84 ? 4.717 -5.114 2.368 1.00 96.00 84 ALA A C 1
ATOM 646 O O . ALA A 1 84 ? 3.518 -5.193 2.100 1.00 96.00 84 ALA A O 1
ATOM 647 N N . LEU A 1 85 ? 5.651 -4.937 1.429 1.00 94.75 85 LEU A N 1
ATOM 648 C CA . LEU A 1 85 ? 5.344 -4.873 -0.005 1.00 94.75 85 LEU A CA 1
ATOM 649 C C . LEU A 1 85 ? 4.693 -6.172 -0.510 1.00 94.75 85 LEU A C 1
ATOM 651 O O . LEU A 1 85 ? 3.691 -6.136 -1.223 1.00 94.75 85 LEU A O 1
ATOM 655 N N . ARG A 1 86 ? 5.205 -7.336 -0.090 1.00 93.19 86 ARG A N 1
ATOM 656 C CA . ARG A 1 86 ? 4.613 -8.641 -0.428 1.00 93.19 86 ARG A CA 1
ATOM 657 C C . ARG A 1 86 ? 3.217 -8.820 0.162 1.00 93.19 86 ARG A C 1
ATOM 659 O O . ARG A 1 86 ? 2.342 -9.315 -0.541 1.00 93.19 86 ARG A O 1
ATOM 666 N N . ARG A 1 87 ? 2.989 -8.395 1.410 1.00 94.69 87 ARG A N 1
ATOM 667 C CA . ARG A 1 87 ? 1.654 -8.416 2.033 1.00 94.69 87 ARG A CA 1
ATOM 668 C C . ARG A 1 87 ? 0.664 -7.556 1.259 1.00 94.69 87 ARG A C 1
ATOM 670 O O . ARG A 1 87 ? -0.455 -7.995 1.014 1.00 94.69 87 ARG A O 1
ATOM 677 N N . TYR A 1 88 ? 1.079 -6.362 0.837 1.00 95.06 88 TYR A N 1
ATOM 678 C CA . TYR A 1 88 ? 0.245 -5.511 -0.008 1.00 95.06 88 TYR A CA 1
ATOM 679 C C . TYR A 1 88 ? -0.110 -6.226 -1.317 1.00 95.06 88 TYR A C 1
ATOM 681 O O . TYR A 1 88 ? -1.286 -6.347 -1.651 1.00 95.06 88 TYR A O 1
ATOM 689 N N . ARG A 1 89 ? 0.889 -6.804 -2.002 1.00 92.44 89 ARG A N 1
ATOM 690 C CA . ARG A 1 89 ? 0.678 -7.599 -3.221 1.00 92.44 89 ARG A CA 1
ATOM 691 C C . ARG A 1 89 ? -0.366 -8.698 -3.019 1.00 92.44 89 ARG A C 1
ATOM 693 O O . ARG A 1 89 ? -1.256 -8.836 -3.848 1.00 92.44 89 ARG A O 1
ATOM 700 N N . THR A 1 90 ? -0.258 -9.483 -1.947 1.00 91.81 90 THR A N 1
ATOM 701 C CA . THR A 1 90 ? -1.179 -10.601 -1.692 1.00 91.81 90 THR A CA 1
ATOM 702 C C . THR A 1 90 ? -2.589 -10.140 -1.348 1.00 91.81 90 THR A C 1
ATOM 704 O O . THR A 1 90 ? -3.543 -10.778 -1.770 1.00 91.81 90 THR A O 1
ATOM 707 N N . LEU A 1 91 ? -2.732 -9.036 -0.609 1.00 93.69 91 LEU A N 1
ATOM 708 C CA . LEU A 1 91 ? -4.041 -8.502 -0.221 1.00 93.69 91 LEU A CA 1
ATOM 709 C C . LEU A 1 91 ? -4.790 -7.877 -1.402 1.00 93.69 91 LEU A C 1
ATOM 711 O O . LEU A 1 91 ? -6.013 -7.947 -1.451 1.00 93.69 91 LEU A O 1
ATOM 715 N N . HIS A 1 92 ? -4.056 -7.274 -2.338 1.00 92.12 92 HIS A N 1
ATOM 716 C CA . HIS A 1 92 ? -4.620 -6.551 -3.479 1.00 92.12 92 HIS A CA 1
ATOM 717 C C . HIS A 1 92 ? -4.524 -7.316 -4.806 1.00 92.12 92 HIS A C 1
ATOM 719 O O . HIS A 1 92 ? -4.960 -6.806 -5.831 1.00 92.12 92 HIS A O 1
ATOM 725 N N . GLY A 1 93 ? -3.972 -8.533 -4.803 1.00 90.12 93 GLY A N 1
ATOM 726 C CA . GLY A 1 93 ? -3.917 -9.396 -5.985 1.00 90.12 93 GLY A CA 1
ATOM 727 C C . GLY A 1 93 ? -3.161 -8.782 -7.166 1.00 90.12 93 GLY A C 1
ATOM 728 O O . GLY A 1 93 ? -3.612 -8.908 -8.301 1.00 90.12 93 GLY A O 1
ATOM 729 N N . LEU A 1 94 ? -2.036 -8.101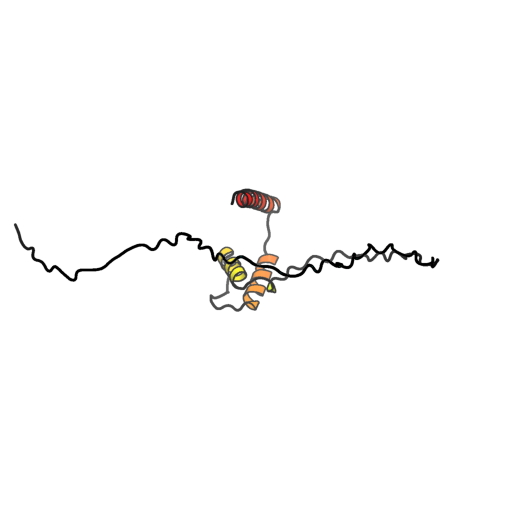 -6.915 1.00 89.12 94 LEU A N 1
ATOM 730 C CA . LEU A 1 94 ? -1.287 -7.413 -7.975 1.00 89.12 94 LEU A CA 1
ATOM 731 C C . LEU A 1 94 ? -0.817 -8.420 -9.053 1.00 89.12 94 LEU A C 1
ATOM 733 O O . LEU A 1 94 ? -0.089 -9.366 -8.720 1.00 89.12 94 LEU A O 1
ATOM 737 N N . PRO A 1 95 ? -1.208 -8.237 -10.329 1.00 76.62 95 PRO A N 1
ATOM 738 C CA . PRO A 1 95 ? -0.909 -9.176 -11.405 1.00 76.62 95 PRO A CA 1
ATOM 739 C C . PRO A 1 95 ? 0.568 -9.122 -11.822 1.00 76.62 95 PRO A C 1
ATOM 741 O O . PRO A 1 95 ? 1.219 -8.087 -11.730 1.00 76.62 95 PRO A O 1
ATOM 744 N N . GLY A 1 96 ? 1.100 -10.246 -12.314 1.00 70.75 96 GLY A N 1
ATOM 745 C CA . GLY A 1 96 ? 2.409 -10.289 -12.987 1.00 70.75 96 GLY A CA 1
ATOM 746 C C . GLY A 1 96 ? 3.644 -10.349 -12.080 1.00 70.75 96 GLY A C 1
ATOM 747 O O . GLY A 1 96 ? 4.764 -10.299 -12.578 1.00 70.75 96 GLY A O 1
ATOM 748 N N . ILE A 1 97 ? 3.472 -10.494 -10.763 1.00 76.25 97 ILE A N 1
ATOM 749 C CA . ILE A 1 97 ? 4.578 -10.452 -9.801 1.00 76.25 97 ILE A CA 1
ATOM 750 C C . ILE A 1 97 ? 4.761 -11.812 -9.119 1.00 76.25 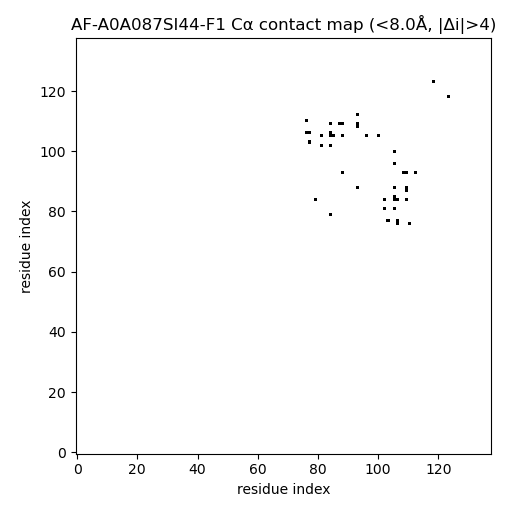97 ILE A C 1
ATOM 752 O O . ILE A 1 97 ? 4.075 -12.133 -8.145 1.00 76.25 97 ILE A O 1
ATOM 756 N N . GLY A 1 98 ? 5.722 -12.605 -9.598 1.00 74.50 98 GLY A N 1
ATOM 757 C CA . GLY A 1 98 ? 6.023 -13.944 -9.080 1.00 74.50 98 GLY A CA 1
ATOM 758 C C . GLY A 1 98 ? 6.564 -13.971 -7.636 1.00 74.50 98 GLY A C 1
ATOM 759 O O . GLY A 1 98 ? 6.919 -12.935 -7.061 1.00 74.50 98 GLY A O 1
ATOM 760 N N . PRO A 1 99 ? 6.664 -15.152 -7.000 1.00 73.00 99 PRO A N 1
ATOM 761 C CA . PRO A 1 99 ? 7.127 -15.290 -5.612 1.00 73.00 99 PRO A CA 1
ATOM 762 C C . PRO A 1 99 ? 8.559 -14.771 -5.377 1.00 73.00 99 PRO A C 1
ATOM 764 O O . PRO A 1 99 ? 8.860 -14.300 -4.281 1.00 73.00 99 PRO A O 1
ATOM 767 N N . HIS A 1 100 ? 9.403 -14.766 -6.413 1.00 81.12 100 HIS A N 1
ATOM 768 C CA . HIS A 1 100 ? 10.814 -14.353 -6.356 1.00 81.12 100 HIS A CA 1
ATOM 769 C C . HIS A 1 100 ? 11.078 -12.926 -6.859 1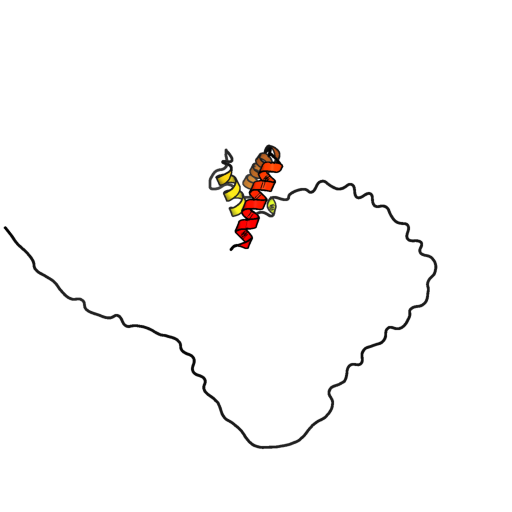.00 81.12 100 HIS A C 1
ATOM 771 O O . HIS A 1 100 ? 12.196 -12.590 -7.230 1.00 81.12 100 HIS A O 1
ATOM 777 N N . THR A 1 101 ? 10.054 -12.078 -6.874 1.00 87.44 101 THR A N 1
ATOM 778 C CA . THR A 1 101 ? 10.183 -10.693 -7.346 1.00 87.44 101 THR A CA 1
ATOM 779 C C . THR A 1 101 ? 11.114 -9.878 -6.440 1.00 87.44 101 THR A C 1
ATOM 781 O O . THR A 1 101 ? 11.042 -9.982 -5.207 1.00 87.44 101 THR A O 1
ATOM 784 N N . SER A 1 102 ? 11.967 -9.053 -7.056 1.00 92.75 102 SER A N 1
ATOM 785 C CA . SER A 1 102 ? 12.857 -8.125 -6.354 1.00 92.75 102 SER A CA 1
ATOM 786 C C . SER A 1 102 ? 12.088 -7.002 -5.643 1.00 92.75 102 SER A C 1
ATOM 788 O O . SER A 1 102 ? 10.920 -6.723 -5.929 1.00 92.75 102 SER A O 1
ATOM 790 N N . LYS A 1 103 ? 12.750 -6.332 -4.692 1.00 94.38 103 LYS A N 1
ATOM 791 C CA . LYS A 1 103 ? 12.152 -5.215 -3.946 1.00 94.38 103 LYS A CA 1
ATOM 792 C C . LYS A 1 103 ? 11.732 -4.070 -4.872 1.00 94.38 103 LYS A C 1
ATOM 794 O O . LYS A 1 103 ? 10.626 -3.561 -4.728 1.00 94.38 103 LYS A O 1
ATOM 799 N N . ASP A 1 104 ? 12.576 -3.710 -5.833 1.00 94.19 104 ASP A N 1
ATOM 800 C CA . ASP A 1 104 ? 12.320 -2.575 -6.726 1.00 94.19 104 ASP A CA 1
ATOM 801 C C . ASP A 1 104 ? 11.115 -2.829 -7.636 1.00 94.19 104 ASP A C 1
ATOM 803 O O . ASP A 1 104 ? 10.257 -1.964 -7.793 1.00 94.19 104 ASP A O 1
ATOM 807 N N . GLN A 1 105 ? 10.984 -4.051 -8.158 1.00 93.75 105 GLN A N 1
ATOM 808 C CA . GLN A 1 105 ? 9.820 -4.460 -8.948 1.00 93.75 105 GLN A CA 1
ATOM 809 C C . GLN A 1 105 ? 8.525 -4.413 -8.123 1.00 93.75 105 GLN A C 1
ATOM 811 O O . GLN A 1 105 ? 7.497 -3.945 -8.611 1.00 93.75 105 GLN A O 1
ATOM 816 N N . LEU A 1 106 ? 8.571 -4.840 -6.854 1.00 93.75 106 LEU A N 1
ATOM 817 C CA . LEU A 1 106 ? 7.432 -4.701 -5.944 1.00 93.75 106 LEU A CA 1
ATOM 818 C C . LEU A 1 106 ? 7.075 -3.229 -5.708 1.00 93.75 106 LEU A C 1
ATOM 820 O O . LEU A 1 106 ? 5.898 -2.889 -5.689 1.00 93.75 106 LEU A O 1
ATOM 824 N N . VAL A 1 107 ? 8.069 -2.356 -5.538 1.00 95.44 107 VAL A N 1
ATOM 825 C CA . VAL A 1 107 ? 7.840 -0.921 -5.333 1.00 95.44 107 VAL A CA 1
ATOM 826 C C . VAL A 1 107 ? 7.144 -0.293 -6.536 1.00 95.44 107 VAL A C 1
ATOM 828 O O . VAL A 1 107 ? 6.164 0.424 -6.341 1.00 95.44 107 VAL A O 1
ATOM 831 N N . VAL A 1 108 ? 7.613 -0.577 -7.754 1.00 94.31 108 VAL A N 1
ATOM 832 C CA . VAL A 1 108 ? 7.014 -0.042 -8.987 1.00 94.31 108 VAL A CA 1
ATOM 833 C C . VAL A 1 108 ? 5.553 -0.467 -9.099 1.00 94.31 108 VAL A C 1
ATOM 835 O O . VAL A 1 108 ? 4.675 0.385 -9.203 1.00 94.31 108 VAL A O 1
ATOM 838 N N . ALA A 1 109 ? 5.267 -1.760 -8.965 1.00 93.62 109 ALA A N 1
ATOM 839 C CA . ALA A 1 109 ? 3.903 -2.243 -9.129 1.00 93.62 109 ALA A CA 1
ATOM 840 C C . ALA A 1 109 ? 2.949 -1.768 -8.019 1.00 93.62 109 ALA A C 1
ATOM 842 O O . ALA A 1 109 ? 1.779 -1.490 -8.274 1.00 93.62 109 ALA A O 1
ATOM 843 N N . VAL A 1 110 ? 3.433 -1.640 -6.777 1.00 94.19 110 VAL A N 1
ATOM 844 C CA . VAL A 1 110 ? 2.643 -1.056 -5.682 1.00 94.19 110 VAL A CA 1
ATOM 845 C C . VAL A 1 110 ? 2.376 0.428 -5.936 1.00 94.19 110 VAL A C 1
ATOM 847 O O . VAL A 1 110 ? 1.271 0.890 -5.666 1.00 94.19 110 VAL A O 1
ATOM 850 N N . ALA A 1 111 ? 3.347 1.171 -6.476 1.00 94.50 111 ALA A N 1
ATOM 851 C CA . ALA A 1 111 ? 3.162 2.576 -6.835 1.00 94.50 111 ALA A CA 1
ATOM 852 C C . ALA A 1 111 ? 2.092 2.751 -7.919 1.00 94.50 111 ALA A C 1
ATOM 854 O O . ALA A 1 111 ? 1.220 3.605 -7.776 1.00 94.50 111 ALA A O 1
ATOM 855 N N . GLU A 1 112 ? 2.146 1.932 -8.971 1.00 93.94 112 GLU A N 1
ATOM 856 C CA . GLU A 1 112 ? 1.169 1.933 -10.064 1.00 93.94 112 GLU A CA 1
ATOM 857 C C . GLU A 1 112 ? -0.233 1.561 -9.576 1.00 93.94 112 GLU A C 1
ATOM 859 O O . GLU A 1 112 ? -1.211 2.228 -9.906 1.00 93.94 112 GLU A O 1
ATOM 864 N N . HIS A 1 113 ? -0.342 0.536 -8.730 1.00 94.62 113 HIS A N 1
ATOM 865 C CA . HIS A 1 113 ? -1.629 0.150 -8.165 1.00 94.62 113 HIS A CA 1
ATOM 866 C C . HIS A 1 113 ? -2.210 1.253 -7.265 1.00 94.62 113 HIS A C 1
ATOM 868 O O . HIS A 1 113 ? -3.390 1.574 -7.375 1.00 94.62 113 HIS A O 1
ATOM 874 N N . LEU A 1 114 ? -1.394 1.871 -6.400 1.00 93.19 114 LEU A N 1
ATOM 875 C CA . LEU A 1 114 ? -1.838 2.956 -5.518 1.00 93.19 114 LEU A CA 1
ATOM 876 C C . LEU A 1 114 ? -2.262 4.211 -6.284 1.00 93.19 114 LEU A C 1
ATOM 878 O O . LEU A 1 114 ? -3.198 4.880 -5.857 1.00 93.19 114 LEU A O 1
ATOM 882 N N . SER A 1 115 ? -1.587 4.549 -7.386 1.00 92.31 115 SER A N 1
ATOM 883 C CA . SER A 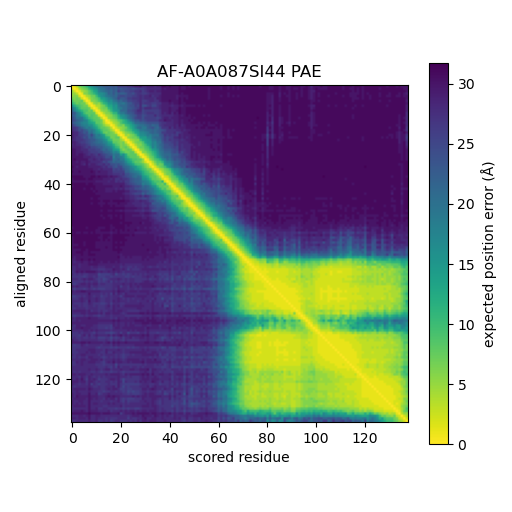1 115 ? -1.941 5.726 -8.187 1.00 92.31 115 SER A CA 1
ATOM 884 C C . SER A 1 115 ? -3.234 5.529 -8.980 1.00 92.31 115 SER A C 1
ATOM 886 O O . SER A 1 115 ? -3.978 6.488 -9.171 1.00 92.31 115 SER A O 1
ATOM 888 N N . ALA A 1 116 ? -3.523 4.296 -9.403 1.00 93.56 116 ALA A N 1
ATOM 889 C CA . ALA A 1 116 ? -4.774 3.938 -10.068 1.00 93.56 116 ALA A CA 1
ATOM 890 C C . ALA A 1 116 ? -5.944 3.730 -9.088 1.00 93.56 116 ALA A C 1
ATOM 892 O O . ALA A 1 116 ? -7.108 3.720 -9.497 1.00 93.56 116 ALA A O 1
ATOM 893 N N . GLN A 1 117 ? -5.656 3.539 -7.799 1.00 92.25 117 GLN A N 1
ATOM 894 C CA . GLN A 1 117 ? -6.665 3.242 -6.796 1.00 92.25 117 GLN A CA 1
ATOM 895 C C . GLN A 1 117 ? -7.513 4.479 -6.476 1.00 92.25 117 GLN A C 1
ATOM 897 O O . GLN A 1 117 ? -7.013 5.510 -6.033 1.00 92.25 117 GLN A O 1
ATOM 902 N N . THR A 1 118 ? -8.829 4.346 -6.624 1.00 93.56 118 THR A N 1
ATOM 903 C CA . THR A 1 118 ? -9.809 5.331 -6.154 1.00 93.56 118 THR A CA 1
ATOM 904 C C . THR A 1 118 ? -10.489 4.803 -4.895 1.00 93.56 118 THR A 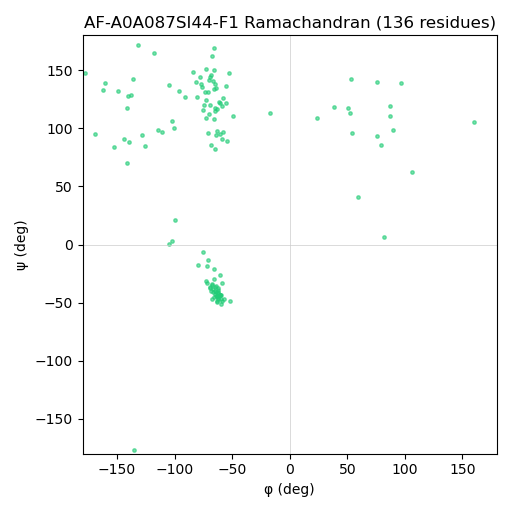C 1
ATOM 906 O O . THR A 1 118 ? -10.795 3.613 -4.790 1.00 93.56 118 THR A O 1
ATOM 909 N N . MET A 1 119 ? -10.676 5.664 -3.894 1.00 92.69 119 MET A N 1
ATOM 910 C CA . MET A 1 119 ? -11.288 5.287 -2.619 1.00 92.69 119 MET A CA 1
ATOM 911 C C . MET A 1 119 ? -12.298 6.347 -2.185 1.00 92.69 119 MET A C 1
ATOM 913 O O . MET A 1 119 ? -12.050 7.538 -2.352 1.00 92.69 119 MET A O 1
ATOM 917 N N . ASP A 1 120 ? -13.410 5.904 -1.598 1.00 96.38 120 ASP A N 1
ATOM 918 C CA . ASP A 1 120 ? -14.338 6.793 -0.900 1.00 96.38 120 ASP A CA 1
ATOM 919 C C . ASP A 1 120 ? -13.745 7.208 0.452 1.00 96.38 120 ASP A C 1
ATOM 921 O O . ASP A 1 120 ? -13.459 6.366 1.310 1.00 96.38 120 ASP A O 1
ATOM 925 N N . GLU A 1 121 ? -13.560 8.513 0.635 1.00 95.56 121 GLU A N 1
ATOM 926 C CA . GLU A 1 121 ? -12.937 9.090 1.822 1.00 95.56 121 GLU A CA 1
ATOM 927 C C . GLU A 1 121 ? -13.721 8.743 3.092 1.00 95.56 121 GLU A C 1
ATOM 929 O O . GLU A 1 121 ? -13.131 8.320 4.092 1.00 95.56 121 GLU A O 1
ATOM 934 N N . MET A 1 122 ? -15.053 8.836 3.041 1.00 97.56 122 MET A N 1
ATOM 935 C CA . MET A 1 122 ? -15.899 8.607 4.212 1.00 97.56 122 MET A CA 1
ATOM 936 C C . MET A 1 122 ? -15.822 7.152 4.679 1.00 97.56 122 MET A C 1
ATOM 938 O O . MET A 1 122 ? -15.593 6.896 5.866 1.00 97.56 122 MET A O 1
ATOM 942 N N . ALA A 1 123 ? -15.907 6.192 3.753 1.00 95.94 123 ALA A N 1
ATOM 943 C CA . ALA A 1 123 ? -15.741 4.778 4.070 1.00 95.94 123 ALA A CA 1
ATOM 944 C C . ALA A 1 123 ? -14.345 4.446 4.625 1.00 95.94 123 ALA A C 1
ATOM 946 O O . ALA A 1 123 ? -14.220 3.591 5.510 1.00 95.94 123 ALA A O 1
ATOM 947 N N . VAL A 1 124 ? -13.282 5.086 4.123 1.00 95.31 124 VAL A N 1
ATOM 948 C CA . VAL A 1 124 ? -11.915 4.865 4.627 1.00 95.31 124 VAL A CA 1
ATOM 949 C C . VAL A 1 124 ? -11.772 5.386 6.056 1.00 95.31 124 VAL A C 1
ATOM 951 O O . VAL A 1 124 ? -11.270 4.660 6.918 1.00 95.31 124 VAL A O 1
ATOM 954 N N . LEU A 1 125 ? -12.251 6.601 6.334 1.00 97.00 125 LEU A N 1
ATOM 955 C CA . LEU A 1 125 ? -12.178 7.208 7.664 1.00 97.00 125 LEU A CA 1
ATOM 956 C C . LEU A 1 125 ? -13.005 6.438 8.696 1.00 97.00 125 LEU A C 1
ATOM 958 O O . LEU A 1 125 ? -12.542 6.224 9.819 1.00 97.00 125 LEU A O 1
ATOM 962 N N . GLU A 1 126 ? -14.197 5.965 8.328 1.00 96.94 126 GLU A N 1
ATOM 963 C CA . GLU A 1 126 ? -15.029 5.158 9.219 1.00 96.94 126 GLU A CA 1
ATOM 964 C C . GLU A 1 126 ? -14.354 3.831 9.589 1.00 96.94 126 GLU A C 1
ATOM 966 O O . GLU A 1 126 ? -14.222 3.518 10.779 1.00 96.94 126 GLU A O 1
ATOM 971 N N . LYS A 1 127 ? -13.841 3.095 8.593 1.00 95.44 127 LYS A N 1
ATOM 972 C CA . LYS A 1 127 ? -13.112 1.835 8.813 1.00 95.44 127 LYS A CA 1
ATOM 973 C C . LYS A 1 127 ? -11.836 2.049 9.622 1.00 95.44 127 LYS A C 1
ATOM 975 O O . LYS A 1 127 ? -11.488 1.218 10.463 1.00 95.44 127 LYS A O 1
ATOM 980 N N . PHE A 1 128 ? -11.123 3.146 9.372 1.00 95.94 128 PHE A N 1
ATOM 981 C CA . PHE A 1 128 ? -9.937 3.508 10.141 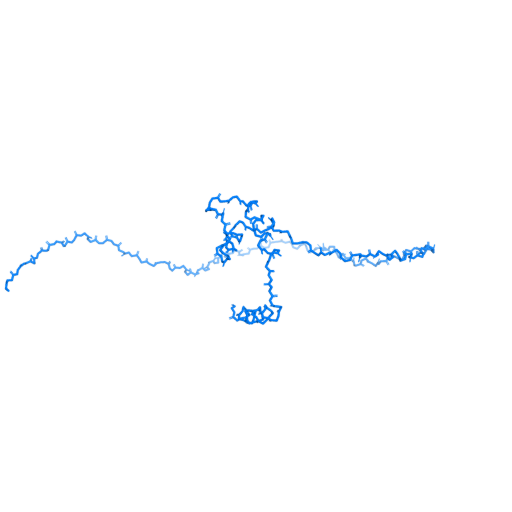1.00 95.94 128 PHE A CA 1
ATOM 982 C C . PHE A 1 128 ? -10.294 3.781 11.605 1.00 95.94 128 PHE A C 1
ATOM 984 O O . PHE A 1 128 ? -9.690 3.194 12.501 1.00 95.94 128 PHE A O 1
ATOM 991 N N . ARG A 1 129 ? -11.321 4.602 11.859 1.00 95.69 129 ARG A N 1
ATOM 992 C CA . ARG A 1 129 ? -11.819 4.919 13.205 1.00 95.69 129 ARG A CA 1
ATOM 993 C C . ARG A 1 129 ? -12.228 3.663 13.968 1.00 95.69 129 ARG A C 1
ATOM 995 O O . ARG A 1 129 ? -11.868 3.519 15.133 1.00 95.69 129 ARG A O 1
ATOM 1002 N N . GLU A 1 130 ? -12.983 2.765 13.340 1.00 95.12 130 GLU A N 1
ATOM 1003 C CA . GLU A 1 130 ? -13.420 1.508 13.957 1.00 95.12 130 GLU A CA 1
ATOM 1004 C C . GLU A 1 130 ? -12.226 0.637 14.373 1.00 95.12 130 GLU A C 1
ATOM 1006 O O . GLU A 1 130 ? -12.155 0.181 15.517 1.00 95.12 130 GLU A O 1
ATOM 1011 N N . ARG A 1 131 ? -11.242 0.468 13.481 1.00 94.50 131 ARG A N 1
ATOM 1012 C CA . ARG A 1 131 ? -10.017 -0.286 13.781 1.00 94.50 131 ARG A CA 1
ATOM 1013 C C . ARG A 1 131 ? -9.170 0.384 14.862 1.00 94.50 131 ARG A C 1
ATOM 1015 O O . ARG A 1 131 ? -8.703 -0.300 15.767 1.00 94.50 131 ARG A O 1
ATOM 1022 N N . ALA A 1 132 ? -9.018 1.705 14.818 1.00 93.75 132 ALA A N 1
ATOM 1023 C CA . ALA A 1 132 ? -8.262 2.459 15.814 1.00 93.75 132 ALA A CA 1
ATOM 1024 C C . ALA A 1 132 ? -8.898 2.383 17.213 1.00 93.75 132 ALA A C 1
ATOM 1026 O O . ALA A 1 132 ? -8.181 2.308 18.209 1.00 93.75 132 ALA A O 1
ATOM 1027 N N . LYS A 1 133 ? -10.236 2.354 17.302 1.00 92.50 133 LYS A N 1
ATOM 1028 C CA . LYS A 1 133 ? -10.949 2.123 18.569 1.00 92.50 133 LYS A CA 1
ATOM 1029 C C . LYS A 1 133 ? -10.628 0.749 19.156 1.00 92.50 133 LYS A C 1
ATOM 1031 O O . LYS A 1 133 ? -10.358 0.664 20.347 1.00 92.50 133 LYS A O 1
ATOM 1036 N N . ARG A 1 134 ? -10.618 -0.304 18.329 1.00 89.69 134 ARG A N 1
ATOM 1037 C CA . ARG A 1 134 ? -10.275 -1.671 18.767 1.00 89.69 134 ARG A CA 1
ATOM 1038 C C . ARG A 1 134 ? -8.810 -1.811 19.172 1.00 89.69 134 ARG A C 1
ATOM 1040 O O . ARG A 1 134 ? -8.515 -2.542 20.103 1.00 89.69 134 ARG A O 1
ATOM 1047 N N . TYR A 1 135 ? -7.908 -1.090 18.511 1.00 82.19 135 TYR A N 1
ATOM 1048 C CA . TYR A 1 135 ? -6.480 -1.137 18.827 1.00 82.19 135 TYR A CA 1
ATOM 1049 C C . TYR A 1 135 ? -6.148 -0.576 20.217 1.00 82.19 135 TYR A C 1
ATOM 1051 O O . TYR A 1 135 ? -5.210 -1.039 20.840 1.00 82.19 135 TYR A O 1
ATOM 1059 N N . LYS A 1 136 ? -6.931 0.381 20.733 1.00 65.94 136 LYS A N 1
ATOM 1060 C CA . LYS A 1 136 ? -6.775 0.892 22.110 1.00 65.94 136 LYS A CA 1
ATOM 1061 C C . LYS A 1 136 ? -7.293 -0.063 23.194 1.00 65.94 136 LYS A C 1
ATOM 1063 O O . LYS A 1 136 ? -7.172 0.255 24.371 1.00 65.94 136 LYS A O 1
ATOM 1068 N N . ALA A 1 137 ? -7.937 -1.160 22.798 1.00 57.91 137 ALA A N 1
ATOM 1069 C CA . ALA A 1 137 ? -8.442 -2.192 23.700 1.00 57.91 137 ALA A CA 1
ATOM 1070 C C . ALA A 1 137 ? -7.539 -3.442 23.742 1.00 57.91 137 ALA A C 1
ATOM 1072 O O . ALA A 1 137 ? -7.900 -4.418 24.395 1.00 57.91 137 ALA A O 1
ATOM 1073 N N . LEU A 1 138 ? -6.407 -3.407 23.028 1.00 51.03 138 LEU A N 1
ATOM 1074 C CA . LEU A 1 138 ? -5.285 -4.349 23.102 1.00 51.03 138 LEU A CA 1
ATOM 1075 C C . LEU A 1 138 ? -4.143 -3.686 23.877 1.00 51.03 138 LEU A C 1
ATOM 1077 O O . LEU A 1 138 ? -3.431 -4.429 24.580 1.00 51.03 138 LEU A O 1
#

Nearest PDB structures (foldseek):
  2ld7-assembly1_A  TM=7.332E-01  e=1.802E-02  Mus musculus

Organism: Auxenochlorella protothecoides (NCBI:txid3075)

Mean predicted aligned error: 21.11 Å